Protein AF-A0A7R9WUM0-F1 (afdb_monomer)

Foldseek 3Di:
DDDPVVVVVVVVVVVVVVVVVPPPPPDDDPPVVVVVVVVVVVVVVVVVCVVVVVCVPDVLSVVVVVVCVVQQQVPPPPDDLVVCVVVVPPQCVVVVSPPSRRVVSVVVSVVVCPDPVNVVVCVVNDVDPVSVVD

InterPro domains:
  IPR002073 3'5'-cyclic nucleotide phosphodiesterase, catalytic domain [PF00233] (36-114)
  IPR002073 3'5'-cyclic nucleotide phosphodiesterase, catalytic domain [PS51845] (1-134)
  IPR036971 3'5'-cyclic nucleotide phosphodiesterase, catalytic domain superfamily [G3DSA:1.10.1300.10] (14-132)

Secondary structure (DSSP, 8-state):
---HHHHHHHHHHHHHHHHTTSS--PPPPPHHHHHHHHHHHHHHHHHHHHTTTTTTT-HHHHHHHHHHHHHTTTT--SS-HHHHHHTT-HHHHHTTTSSHHHHHHHHHHHHHHTSGGGHHHHHHH-SSGGGT--

Structure (mmCIF, N/CA/C/O backbone):
data_AF-A0A7R9WUM0-F1
#
_entry.id   AF-A0A7R9WUM0-F1
#
loop_
_atom_site.group_PDB
_atom_site.id
_atom_site.type_symbol
_atom_site.label_atom_id
_atom_site.label_alt_id
_atom_site.label_comp_id
_atom_site.label_asym_id
_atom_site.label_entity_id
_atom_site.label_seq_id
_atom_site.pdbx_PDB_ins_code
_atom_site.Cartn_x
_atom_site.Cartn_y
_atom_site.Cartn_z
_atom_site.occupancy
_atom_site.B_iso_or_equiv
_atom_site.auth_seq_id
_atom_site.auth_comp_id
_atom_site.auth_asym_id
_atom_site.auth_atom_id
_atom_site.pdbx_PDB_model_num
ATOM 1 N N . ALA A 1 1 ? 35.495 -0.696 -70.574 1.00 53.22 1 ALA A N 1
ATOM 2 C CA . ALA A 1 1 ? 36.783 -0.881 -69.874 1.00 53.22 1 ALA A CA 1
ATOM 3 C C . ALA A 1 1 ? 37.150 0.455 -69.240 1.00 53.22 1 ALA A C 1
ATOM 5 O O . ALA A 1 1 ? 36.961 1.453 -69.928 1.00 53.22 1 ALA A O 1
ATOM 6 N N . PRO A 1 2 ? 37.566 0.500 -67.963 1.00 52.66 2 PRO A N 1
ATOM 7 C CA . PRO A 1 2 ? 37.899 1.763 -67.304 1.00 52.66 2 PRO A CA 1
ATOM 8 C C . PRO A 1 2 ? 39.075 2.443 -68.018 1.00 52.66 2 PRO A C 1
ATOM 10 O O . PRO A 1 2 ? 39.981 1.762 -68.509 1.00 52.66 2 PRO A O 1
ATOM 13 N N . THR A 1 3 ? 39.030 3.770 -68.128 1.00 67.50 3 THR A N 1
ATOM 14 C CA . THR A 1 3 ? 40.057 4.568 -68.816 1.00 67.50 3 THR A CA 1
ATOM 15 C C . THR A 1 3 ? 41.332 4.668 -67.972 1.00 67.50 3 THR A C 1
ATOM 17 O O . THR A 1 3 ? 41.318 4.462 -66.757 1.00 67.50 3 THR A O 1
ATOM 20 N N . ALA A 1 4 ? 42.469 4.962 -68.612 1.00 65.62 4 ALA A N 1
ATOM 21 C CA . ALA A 1 4 ? 43.775 5.017 -67.945 1.00 65.62 4 ALA A CA 1
ATOM 22 C C . ALA A 1 4 ? 43.821 6.018 -66.767 1.00 65.62 4 ALA A C 1
ATOM 24 O O . ALA A 1 4 ? 44.548 5.785 -65.799 1.00 65.62 4 ALA A O 1
ATOM 25 N N . ASP A 1 5 ? 42.992 7.066 -66.803 1.00 58.84 5 ASP A N 1
ATOM 26 C CA . ASP A 1 5 ? 42.874 8.057 -65.728 1.00 58.84 5 ASP A CA 1
ATOM 27 C C . ASP A 1 5 ? 42.118 7.526 -64.497 1.00 58.84 5 ASP A C 1
ATOM 29 O O . ASP A 1 5 ? 42.518 7.806 -63.364 1.00 58.84 5 ASP A O 1
ATOM 33 N N . GLU A 1 6 ? 41.109 6.663 -64.676 1.00 54.94 6 GLU A N 1
ATOM 34 C CA . GLU A 1 6 ? 40.401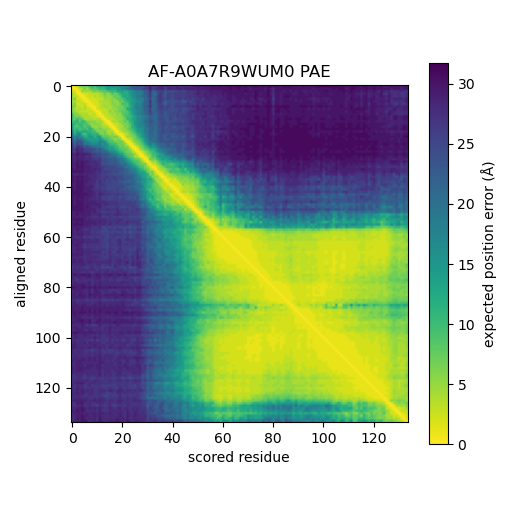 6.011 -63.559 1.00 54.94 6 GLU A CA 1
ATOM 35 C C . GLU A 1 6 ? 41.298 5.010 -62.812 1.00 54.94 6 GLU A C 1
ATOM 37 O O . GLU A 1 6 ? 41.192 4.843 -61.593 1.00 54.94 6 GLU A O 1
ATOM 42 N N . LEU A 1 7 ? 42.230 4.363 -63.521 1.00 57.25 7 LEU A N 1
ATOM 43 C CA . LEU A 1 7 ? 43.234 3.479 -62.917 1.00 57.25 7 LEU A CA 1
ATOM 44 C C . LEU A 1 7 ? 44.319 4.246 -62.150 1.00 57.25 7 LEU A C 1
ATOM 46 O O . LEU A 1 7 ? 44.870 3.704 -61.189 1.00 57.25 7 LEU A O 1
ATOM 50 N N . LYS A 1 8 ? 44.615 5.489 -62.543 1.00 60.28 8 LYS A N 1
ATOM 51 C CA . LYS A 1 8 ? 45.587 6.347 -61.856 1.00 60.28 8 LYS A CA 1
ATOM 52 C C . LYS A 1 8 ? 45.007 6.918 -60.560 1.00 60.28 8 LYS A C 1
ATOM 54 O O . LYS A 1 8 ? 45.619 6.748 -59.510 1.00 60.28 8 LYS A O 1
ATOM 59 N N . MET A 1 9 ? 43.769 7.423 -60.590 1.00 58.69 9 MET A N 1
ATOM 60 C CA . MET A 1 9 ? 43.074 7.887 -59.378 1.00 58.69 9 MET A CA 1
ATOM 61 C C . MET A 1 9 ? 42.901 6.782 -58.322 1.00 58.69 9 MET A C 1
ATOM 63 O O . MET A 1 9 ? 43.047 7.032 -57.126 1.00 58.69 9 MET A O 1
ATOM 67 N N . ARG A 1 10 ? 42.642 5.535 -58.746 1.00 58.34 10 ARG A N 1
ATOM 68 C CA . ARG A 1 10 ? 42.542 4.388 -57.825 1.00 58.34 10 ARG A CA 1
ATOM 69 C C . ARG A 1 10 ? 43.878 3.996 -57.188 1.00 58.34 10 ARG A C 1
ATOM 71 O O . ARG A 1 10 ? 43.879 3.500 -56.064 1.00 58.34 10 ARG A O 1
ATOM 78 N N . LYS A 1 11 ? 45.006 4.216 -57.871 1.00 56.19 11 LYS A N 1
ATOM 79 C CA . LYS A 1 11 ? 46.345 3.957 -57.313 1.00 56.19 11 LYS A CA 1
ATOM 80 C C . LYS A 1 11 ? 46.759 5.024 -56.303 1.00 56.19 11 LYS A C 1
ATOM 82 O O . LYS A 1 11 ? 47.312 4.675 -55.263 1.00 56.19 11 LYS A O 1
ATOM 87 N N . ASP A 1 12 ? 46.412 6.281 -56.560 1.00 53.31 12 ASP A N 1
ATOM 88 C CA . ASP A 1 12 ? 46.730 7.386 -55.653 1.00 53.31 12 ASP A CA 1
ATOM 89 C C . ASP A 1 12 ? 45.906 7.293 -54.351 1.00 53.31 12 ASP A C 1
ATOM 91 O O . ASP A 1 12 ? 46.452 7.458 -53.260 1.00 53.31 12 ASP A O 1
ATOM 95 N N . ALA A 1 13 ? 44.633 6.880 -54.428 1.00 53.59 13 ALA A N 1
ATOM 96 C CA . ALA A 1 13 ? 43.804 6.608 -53.246 1.00 53.59 13 ALA A CA 1
ATOM 97 C C . ALA A 1 13 ? 44.330 5.437 -52.386 1.00 53.59 13 ALA A C 1
ATOM 99 O O . ALA A 1 13 ? 44.262 5.485 -51.156 1.00 53.59 13 ALA A O 1
ATOM 100 N N . ALA A 1 14 ? 44.898 4.399 -53.012 1.00 53.56 14 ALA A N 1
ATOM 101 C CA . ALA A 1 14 ? 45.481 3.261 -52.299 1.00 53.56 14 ALA A CA 1
ATOM 102 C C . ALA A 1 14 ? 46.803 3.612 -51.587 1.00 53.56 14 ALA A C 1
ATOM 104 O O . ALA A 1 14 ? 47.107 3.032 -50.545 1.00 53.56 14 ALA A O 1
ATOM 105 N N . SER A 1 15 ? 47.571 4.577 -52.110 1.00 49.44 15 SER A N 1
ATOM 106 C CA . SER A 1 15 ? 48.798 5.061 -51.461 1.00 49.44 15 SER A CA 1
ATOM 107 C C . SER A 1 15 ? 48.493 5.866 -50.194 1.00 49.44 15 SER A C 1
ATOM 109 O O . SER A 1 15 ? 49.157 5.673 -49.177 1.00 49.44 15 SER A O 1
ATOM 111 N N . VAL A 1 16 ? 47.447 6.701 -50.217 1.00 51.19 16 VAL A N 1
ATOM 112 C CA . VAL A 1 16 ? 47.034 7.520 -49.061 1.00 51.19 16 VAL A CA 1
ATOM 113 C C . VAL A 1 16 ? 46.473 6.655 -47.923 1.00 51.19 16 VAL A C 1
ATOM 115 O O . VAL A 1 16 ? 46.771 6.903 -46.757 1.00 51.19 16 VAL A O 1
ATOM 118 N N . ALA A 1 17 ? 45.745 5.577 -48.241 1.00 47.47 17 ALA A N 1
ATOM 119 C CA . ALA A 1 17 ? 45.225 4.643 -47.235 1.00 47.47 17 ALA A CA 1
ATOM 120 C C . ALA A 1 17 ? 46.330 3.860 -46.492 1.00 47.47 17 ALA A C 1
ATOM 122 O O . ALA A 1 17 ? 46.149 3.456 -45.340 1.00 47.47 17 ALA A O 1
ATOM 123 N N . ASN A 1 18 ? 47.490 3.662 -47.127 1.00 44.03 18 ASN A N 1
ATOM 124 C CA . ASN A 1 18 ? 48.599 2.897 -46.551 1.00 44.03 18 ASN A CA 1
ATOM 125 C C . ASN A 1 18 ? 49.528 3.744 -45.659 1.00 44.03 18 ASN A C 1
ATOM 127 O O . ASN A 1 18 ? 50.314 3.198 -44.883 1.00 44.03 18 ASN A O 1
ATOM 131 N N . GLU A 1 19 ? 49.430 5.074 -45.733 1.00 42.47 19 GLU A N 1
ATOM 132 C CA . GLU A 1 19 ? 50.214 6.003 -44.909 1.00 42.47 19 GLU A CA 1
ATOM 133 C C . GLU A 1 19 ? 49.527 6.315 -43.569 1.00 42.47 19 GLU A C 1
ATOM 135 O O . GLU A 1 19 ? 50.195 6.504 -42.551 1.00 42.47 19 GLU A O 1
ATOM 140 N N . THR A 1 20 ? 48.194 6.210 -43.511 1.00 44.66 20 THR A N 1
ATOM 141 C CA . THR A 1 20 ? 47.415 6.297 -42.262 1.00 44.66 20 THR A CA 1
ATOM 142 C C . THR A 1 20 ? 47.662 5.145 -41.280 1.00 44.66 20 THR A C 1
ATOM 144 O O . THR A 1 20 ? 47.328 5.271 -40.106 1.00 44.66 20 THR A O 1
ATOM 147 N N . HIS A 1 21 ? 48.294 4.047 -41.707 1.00 41.12 21 HIS A N 1
ATOM 148 C CA . HIS A 1 21 ? 48.583 2.892 -40.844 1.00 41.12 21 HIS A CA 1
ATOM 149 C C . HIS A 1 21 ? 49.943 2.958 -40.122 1.00 41.12 21 HIS A C 1
ATOM 151 O O . HIS A 1 21 ? 50.255 2.076 -39.324 1.00 41.12 21 HIS A O 1
ATOM 157 N N . LYS A 1 22 ? 50.776 3.983 -40.377 1.00 46.75 22 LYS A N 1
ATOM 158 C CA . LYS A 1 22 ? 52.133 4.080 -39.796 1.00 46.75 22 LYS A CA 1
ATOM 159 C C . LYS A 1 22 ? 52.265 5.017 -38.589 1.00 46.75 22 LYS A C 1
ATOM 161 O O . LYS A 1 22 ? 53.295 4.968 -37.923 1.00 46.75 22 LYS A O 1
ATOM 166 N N . ASN A 1 23 ? 51.225 5.783 -38.239 1.00 42.44 23 ASN A N 1
ATOM 167 C CA . ASN A 1 23 ? 51.280 6.795 -37.170 1.00 42.44 23 ASN A CA 1
ATOM 168 C C . ASN A 1 23 ? 50.325 6.555 -35.982 1.00 42.44 23 ASN A C 1
ATOM 170 O O . ASN A 1 23 ? 49.910 7.504 -35.326 1.00 42.44 23 ASN A O 1
ATOM 174 N N . SER A 1 24 ? 50.026 5.301 -35.630 1.00 43.41 24 SER A N 1
ATOM 175 C CA . SER A 1 24 ? 49.377 4.964 -34.350 1.00 43.41 24 SER A CA 1
ATOM 176 C C . SER A 1 24 ? 50.298 4.123 -33.465 1.00 43.41 24 SER A C 1
ATOM 178 O O . SER A 1 24 ? 49.963 3.022 -33.038 1.00 43.41 24 SER A O 1
ATOM 180 N N . LYS A 1 25 ? 51.491 4.649 -33.169 1.00 46.34 25 LYS A N 1
ATOM 181 C CA . LYS A 1 25 ? 52.319 4.164 -32.056 1.00 46.34 25 LYS A CA 1
ATOM 182 C C . LYS A 1 25 ? 51.836 4.824 -30.756 1.00 46.34 25 LYS A C 1
ATOM 184 O O . LYS A 1 25 ? 52.578 5.542 -30.099 1.00 46.34 25 LYS A O 1
ATOM 189 N N . LEU A 1 26 ? 50.565 4.610 -30.413 1.00 46.84 26 LEU A N 1
ATOM 190 C CA . LEU A 1 26 ? 50.079 4.800 -29.050 1.00 46.84 26 LEU A CA 1
ATOM 191 C C . LEU A 1 26 ? 50.166 3.422 -28.394 1.00 46.84 26 LEU A C 1
ATOM 193 O O . LEU A 1 26 ? 49.592 2.463 -28.905 1.00 46.84 26 LEU A O 1
ATOM 197 N N . GLY A 1 27 ? 50.996 3.307 -27.357 1.00 41.91 27 GLY A N 1
ATOM 198 C CA . GLY A 1 27 ? 51.315 2.037 -26.711 1.00 41.91 27 GLY A CA 1
ATOM 199 C C . GLY A 1 27 ? 50.059 1.242 -26.373 1.00 41.91 27 GLY A C 1
ATOM 200 O O . GLY A 1 27 ? 49.119 1.767 -25.786 1.00 41.91 27 GLY A O 1
ATOM 201 N N . THR A 1 28 ? 50.053 -0.031 -26.755 1.00 43.25 28 THR A N 1
ATOM 202 C CA . THR A 1 28 ? 49.045 -0.999 -26.328 1.00 43.25 28 THR A CA 1
ATOM 203 C C . THR A 1 28 ? 49.043 -1.063 -24.797 1.00 43.25 28 THR A C 1
ATOM 205 O O . THR A 1 28 ? 50.079 -1.435 -24.231 1.00 43.25 28 THR A O 1
ATOM 208 N N . PRO A 1 29 ? 47.939 -0.747 -24.096 1.00 45.41 29 PRO A N 1
ATOM 209 C CA . PRO A 1 29 ? 47.818 -1.181 -22.718 1.00 45.41 29 PRO A CA 1
ATOM 210 C C . PRO A 1 29 ? 47.784 -2.711 -22.737 1.00 45.41 29 PRO A C 1
ATOM 212 O O . PRO A 1 29 ? 47.080 -3.322 -23.542 1.00 45.41 29 PRO A O 1
ATOM 215 N N . SER A 1 30 ? 48.620 -3.330 -21.905 1.00 48.38 30 SER A N 1
ATOM 216 C CA . SER A 1 30 ? 48.655 -4.780 -21.721 1.00 48.38 30 SER A CA 1
ATOM 217 C C . SER A 1 30 ? 47.233 -5.301 -21.485 1.00 48.38 30 SER A C 1
ATOM 219 O O . SER A 1 30 ? 46.527 -4.782 -20.620 1.00 48.38 30 SER A O 1
ATOM 221 N N . SER A 1 31 ? 46.803 -6.321 -22.231 1.00 52.31 31 SER A N 1
ATOM 222 C CA . SER A 1 31 ? 45.475 -6.948 -22.105 1.00 52.31 31 SER A CA 1
ATOM 223 C C . SER A 1 31 ? 45.173 -7.447 -20.684 1.00 52.31 31 SER A C 1
ATOM 225 O O . SER A 1 31 ? 44.011 -7.563 -20.301 1.00 52.31 31 SER A O 1
ATOM 227 N N . HIS A 1 32 ? 46.212 -7.671 -19.874 1.00 49.03 32 HIS A N 1
ATOM 228 C CA . HIS A 1 32 ? 46.097 -7.987 -18.453 1.00 49.03 32 HIS A CA 1
ATOM 229 C C . HIS A 1 32 ? 45.627 -6.811 -17.582 1.00 49.03 32 HIS A C 1
ATOM 231 O O . HIS A 1 32 ? 44.893 -7.046 -16.629 1.00 49.03 32 HIS A O 1
ATOM 237 N N . ALA A 1 33 ? 46.008 -5.570 -17.903 1.00 49.75 33 ALA A N 1
ATOM 238 C CA . ALA A 1 33 ? 45.655 -4.390 -17.106 1.00 49.75 33 ALA A CA 1
ATOM 239 C C . ALA A 1 33 ? 44.190 -3.967 -17.320 1.00 49.75 33 ALA A C 1
ATOM 241 O O . ALA A 1 33 ? 43.488 -3.617 -16.379 1.00 49.75 33 ALA A O 1
ATOM 242 N N . PHE A 1 34 ? 43.685 -4.095 -18.551 1.00 51.03 34 PHE A N 1
ATOM 243 C CA . PHE A 1 34 ? 42.280 -3.803 -18.856 1.00 51.03 34 PHE A CA 1
ATOM 244 C C . PHE A 1 34 ? 41.322 -4.816 -18.201 1.00 51.03 34 PHE A C 1
ATOM 246 O O . PHE A 1 34 ? 40.219 -4.467 -17.789 1.00 51.03 34 PHE A O 1
ATOM 253 N N . SER A 1 35 ? 41.754 -6.075 -18.058 1.00 58.12 35 SER A N 1
ATOM 254 C CA . SER A 1 35 ? 40.968 -7.128 -17.404 1.00 58.12 35 SER A CA 1
ATOM 255 C C . SER A 1 35 ? 40.926 -6.988 -15.879 1.00 58.12 35 SER A C 1
ATOM 257 O O . SER A 1 35 ? 39.911 -7.335 -15.275 1.00 58.12 35 SER A O 1
ATOM 259 N N . SER A 1 36 ? 42.002 -6.503 -15.250 1.00 59.91 36 SER A N 1
ATOM 260 C CA . SER A 1 36 ? 42.054 -6.316 -13.795 1.00 59.91 36 SER A CA 1
ATOM 261 C C . SER A 1 36 ? 41.183 -5.155 -13.329 1.00 59.91 36 SER A C 1
ATOM 263 O O . SER A 1 36 ? 40.529 -5.271 -12.296 1.00 59.91 36 SER A O 1
ATOM 265 N N . ASP A 1 37 ? 41.109 -4.075 -14.109 1.00 60.62 37 ASP A N 1
ATOM 266 C CA . ASP A 1 37 ? 40.289 -2.907 -13.767 1.00 60.62 37 ASP A CA 1
ATOM 267 C C . ASP A 1 37 ? 38.788 -3.219 -13.886 1.00 60.62 37 ASP A C 1
ATOM 269 O O . ASP A 1 37 ? 37.995 -2.828 -13.028 1.00 60.62 37 ASP A O 1
ATOM 273 N N . VAL A 1 38 ? 38.397 -4.012 -14.891 1.00 65.69 38 VAL A N 1
ATOM 274 C CA . VAL A 1 38 ? 37.021 -4.519 -15.035 1.00 65.69 38 VAL A CA 1
ATOM 275 C C . VAL A 1 38 ? 36.660 -5.481 -13.897 1.00 65.69 38 VAL A C 1
ATOM 277 O O . VAL A 1 38 ? 35.567 -5.376 -13.341 1.00 65.69 38 VAL A O 1
ATOM 280 N N . GLN A 1 39 ? 37.571 -6.371 -13.486 1.00 63.47 39 GLN A N 1
ATOM 281 C CA . GLN A 1 39 ? 37.350 -7.265 -12.339 1.00 63.47 39 GLN A CA 1
ATOM 282 C C . GLN A 1 39 ? 37.279 -6.516 -11.004 1.00 63.47 39 GLN A C 1
ATOM 284 O O . GLN A 1 39 ? 36.459 -6.860 -10.154 1.00 63.47 39 GLN A O 1
ATOM 289 N N . ALA A 1 40 ? 38.091 -5.475 -10.815 1.00 67.69 40 ALA A N 1
ATOM 290 C CA . ALA A 1 40 ? 38.042 -4.631 -9.626 1.00 67.69 40 ALA A CA 1
ATOM 291 C C . ALA A 1 40 ? 36.724 -3.845 -9.550 1.00 67.69 40 ALA A C 1
ATOM 293 O O . ALA A 1 40 ? 36.099 -3.800 -8.493 1.00 67.69 40 ALA A O 1
ATOM 294 N N . ALA A 1 41 ? 36.250 -3.300 -10.675 1.00 65.25 41 ALA A N 1
ATOM 295 C CA . ALA A 1 41 ? 34.955 -2.627 -10.754 1.00 65.25 41 ALA A CA 1
ATOM 296 C C . ALA A 1 41 ? 33.777 -3.585 -10.491 1.00 65.25 41 ALA A C 1
ATOM 298 O O . ALA A 1 41 ? 32.854 -3.236 -9.758 1.00 65.25 41 ALA A O 1
ATOM 299 N N . GLN A 1 42 ? 33.828 -4.808 -11.029 1.00 65.88 42 GLN A N 1
ATOM 300 C CA . GLN A 1 42 ? 32.832 -5.854 -10.762 1.00 65.88 42 GLN A CA 1
ATOM 301 C C . GLN A 1 42 ? 32.840 -6.299 -9.295 1.00 65.88 42 GLN A C 1
ATOM 303 O O . GLN A 1 42 ? 31.777 -6.487 -8.712 1.00 65.88 42 GLN A O 1
ATOM 308 N N . SER A 1 43 ? 34.021 -6.415 -8.684 1.00 71.50 43 SER A N 1
ATOM 309 C CA . SER A 1 43 ? 34.180 -6.733 -7.263 1.00 71.50 43 SER A CA 1
ATOM 310 C C . SER A 1 43 ? 33.592 -5.632 -6.377 1.00 71.50 43 SER A C 1
ATOM 312 O O . SER A 1 43 ? 32.799 -5.919 -5.490 1.00 71.50 43 SER A O 1
ATOM 314 N N . ILE A 1 44 ? 33.870 -4.358 -6.670 1.00 69.62 44 ILE A N 1
ATOM 315 C CA . ILE A 1 44 ? 33.279 -3.223 -5.944 1.00 69.62 44 ILE A CA 1
ATOM 316 C C . ILE A 1 44 ? 31.753 -3.199 -6.108 1.00 69.62 44 ILE A C 1
ATOM 318 O O . ILE A 1 44 ? 31.047 -3.002 -5.124 1.00 69.62 44 ILE A O 1
ATOM 322 N N . ALA A 1 45 ? 31.235 -3.440 -7.317 1.00 63.72 45 ALA A N 1
ATOM 323 C CA . ALA A 1 45 ? 29.796 -3.508 -7.572 1.00 63.72 45 ALA A CA 1
ATOM 324 C C . ALA A 1 45 ? 29.114 -4.676 -6.834 1.00 63.72 45 ALA A C 1
ATOM 326 O O . ALA A 1 45 ? 27.996 -4.510 -6.343 1.00 63.72 45 ALA A O 1
ATOM 327 N N . ALA A 1 46 ? 29.788 -5.825 -6.721 1.00 65.81 46 ALA A N 1
ATOM 328 C CA . ALA A 1 46 ? 29.321 -6.974 -5.949 1.00 65.81 46 ALA A CA 1
ATOM 329 C C . ALA A 1 46 ? 29.297 -6.671 -4.442 1.00 65.81 46 ALA A C 1
ATOM 331 O O . ALA A 1 46 ? 28.299 -6.941 -3.780 1.00 65.81 46 ALA A O 1
ATOM 332 N N . THR A 1 47 ? 30.340 -6.027 -3.909 1.00 63.62 47 THR A N 1
ATOM 333 C CA . THR A 1 47 ? 30.398 -5.623 -2.494 1.00 63.62 47 THR A CA 1
ATOM 334 C C . THR A 1 47 ? 29.360 -4.544 -2.165 1.00 63.62 47 THR A C 1
ATOM 336 O O . THR A 1 47 ? 28.739 -4.580 -1.108 1.00 63.62 47 THR A O 1
ATOM 339 N N . LEU A 1 48 ? 29.107 -3.598 -3.079 1.00 60.38 48 LEU A N 1
ATOM 340 C CA . LEU A 1 48 ? 28.069 -2.572 -2.902 1.00 60.38 48 LEU A CA 1
ATOM 341 C C . LEU A 1 48 ? 26.651 -3.180 -2.887 1.00 60.38 48 LEU A C 1
ATOM 343 O O . LEU A 1 48 ? 25.785 -2.724 -2.138 1.00 60.38 48 LEU A O 1
ATOM 347 N N . HIS A 1 49 ? 26.430 -4.226 -3.691 1.00 60.66 49 HIS A N 1
ATOM 348 C CA . HIS A 1 49 ? 25.189 -5.007 -3.710 1.00 60.66 49 HIS A CA 1
ATOM 349 C C . HIS A 1 49 ? 24.943 -5.768 -2.404 1.00 60.66 49 HIS A C 1
ATOM 351 O O . HIS A 1 49 ? 23.803 -5.826 -1.939 1.00 60.66 49 HIS A O 1
ATOM 357 N N . ASP A 1 50 ? 26.003 -6.319 -1.808 1.00 59.81 50 ASP A N 1
ATOM 358 C CA . ASP A 1 50 ? 2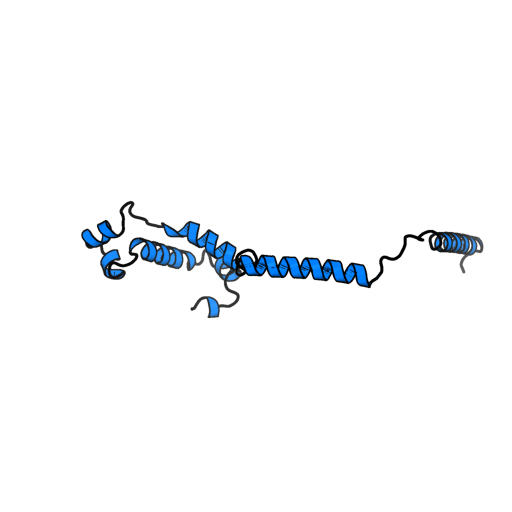5.941 -7.110 -0.575 1.00 59.81 50 ASP A CA 1
ATOM 359 C C . ASP A 1 50 ? 25.461 -6.262 0.616 1.00 59.81 50 A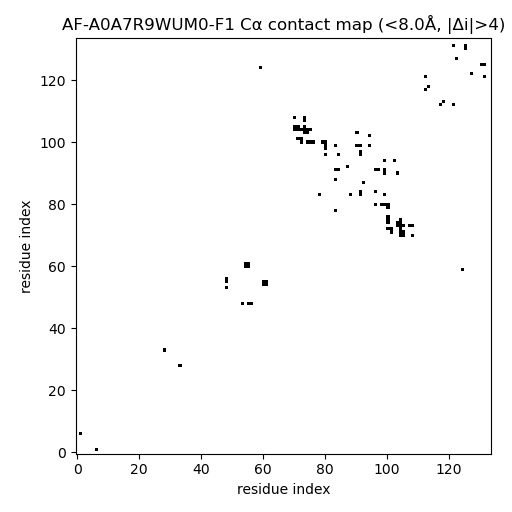SP A C 1
ATOM 361 O O . ASP A 1 50 ? 24.584 -6.659 1.381 1.00 59.81 50 ASP A O 1
ATOM 365 N N . HIS A 1 51 ? 25.932 -5.014 0.708 1.00 62.97 51 HIS A N 1
ATOM 366 C CA . HIS A 1 51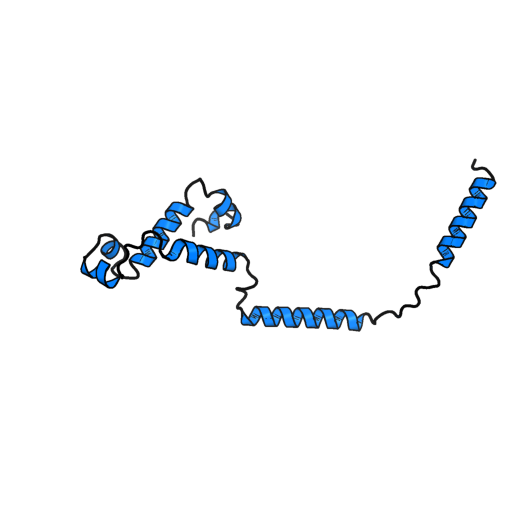 ? 25.558 -4.100 1.794 1.00 62.97 51 HIS A CA 1
ATOM 367 C C . HIS A 1 51 ? 24.135 -3.543 1.713 1.00 62.97 51 HIS A C 1
ATOM 369 O O . HIS A 1 51 ? 23.644 -3.003 2.705 1.00 62.97 51 HIS A O 1
ATOM 375 N N . THR A 1 52 ? 23.466 -3.674 0.565 1.00 65.56 52 THR A N 1
ATOM 376 C CA . THR A 1 52 ? 22.079 -3.216 0.410 1.00 65.56 52 THR A CA 1
ATOM 377 C C . THR A 1 52 ? 21.091 -4.372 0.271 1.00 65.56 52 THR A C 1
ATOM 379 O O . THR A 1 52 ? 19.941 -4.142 -0.091 1.00 65.56 52 THR A O 1
ATOM 382 N N . TYR A 1 53 ? 21.519 -5.615 0.535 1.00 69.88 53 TYR A N 1
ATOM 383 C CA . TYR A 1 53 ? 20.709 -6.830 0.359 1.00 69.88 53 TYR A CA 1
ATOM 384 C C . TYR A 1 53 ? 20.058 -6.936 -1.036 1.00 69.88 53 TYR A C 1
ATOM 386 O O . TYR A 1 53 ? 18.978 -7.499 -1.181 1.00 69.88 53 TYR A O 1
ATOM 394 N N . GLY A 1 54 ? 20.672 -6.340 -2.064 1.00 71.38 54 GLY A N 1
ATOM 395 C CA . GLY A 1 54 ? 20.086 -6.238 -3.407 1.00 71.38 54 GLY A CA 1
ATOM 396 C C . GLY A 1 54 ? 18.919 -5.248 -3.562 1.00 71.38 54 GLY A C 1
ATOM 397 O O . GLY A 1 54 ? 18.467 -5.047 -4.685 1.00 71.38 54 GLY A O 1
ATOM 398 N N . ILE A 1 55 ? 18.474 -4.562 -2.500 1.00 70.94 55 ILE A N 1
ATOM 399 C CA . ILE A 1 55 ? 17.346 -3.608 -2.533 1.00 70.94 55 ILE A CA 1
ATOM 400 C C . ILE A 1 55 ? 17.616 -2.457 -3.504 1.00 70.94 55 ILE A C 1
ATOM 402 O O . ILE A 1 55 ? 16.720 -2.046 -4.226 1.00 70.94 55 ILE A O 1
ATOM 406 N N . THR A 1 56 ? 18.842 -1.922 -3.544 1.00 73.50 56 THR A N 1
ATOM 407 C CA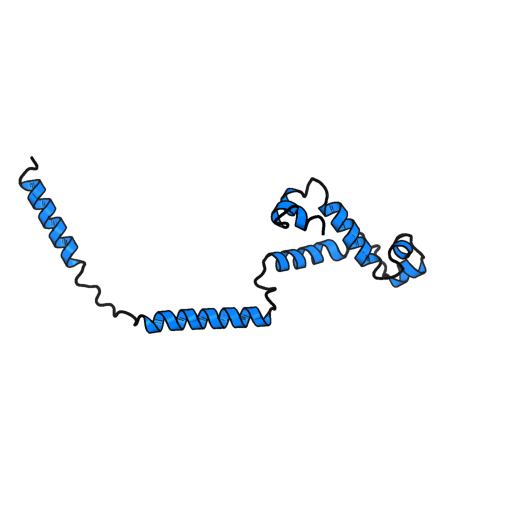 . THR A 1 56 ? 19.224 -0.816 -4.446 1.00 73.50 56 THR A CA 1
ATOM 408 C C . THR A 1 56 ? 19.349 -1.206 -5.906 1.00 73.50 56 THR A C 1
ATOM 410 O O . THR A 1 56 ? 19.495 -0.330 -6.757 1.00 73.50 56 THR A O 1
ATOM 413 N N . SER A 1 57 ? 19.260 -2.496 -6.190 1.00 79.50 57 SER A N 1
ATOM 414 C CA . SER A 1 57 ? 19.576 -3.047 -7.494 1.00 79.50 57 SER A CA 1
ATOM 415 C C . SER A 1 57 ? 18.436 -3.829 -8.119 1.00 79.50 57 SER A C 1
ATOM 417 O O . SER A 1 57 ? 18.527 -4.159 -9.298 1.00 79.50 57 SER A O 1
ATOM 419 N N . ASP A 1 58 ? 17.385 -4.115 -7.350 1.00 85.31 58 ASP A N 1
ATOM 420 C CA . ASP A 1 58 ? 16.139 -4.680 -7.840 1.00 85.31 58 ASP A CA 1
ATOM 421 C C . ASP A 1 58 ? 15.090 -3.568 -8.031 1.00 85.31 58 ASP A C 1
ATOM 423 O O . ASP A 1 58 ? 14.525 -3.066 -7.050 1.00 85.31 58 ASP A O 1
ATOM 427 N N . PRO A 1 59 ? 14.789 -3.176 -9.284 1.00 88.12 59 PRO A N 1
ATOM 428 C CA . PRO A 1 59 ? 13.779 -2.163 -9.571 1.00 88.12 59 PRO A CA 1
ATOM 429 C C . PRO A 1 59 ? 12.390 -2.522 -9.032 1.00 88.12 59 PRO A C 1
ATOM 431 O O . PRO A 1 59 ? 11.620 -1.620 -8.695 1.00 88.12 59 PRO A O 1
ATOM 434 N N . LEU A 1 60 ? 12.065 -3.817 -8.922 1.00 87.50 60 LEU A N 1
ATOM 435 C CA . LEU A 1 60 ? 10.781 -4.256 -8.385 1.00 87.50 60 LEU A CA 1
ATOM 436 C C . LEU A 1 60 ? 10.691 -3.983 -6.880 1.00 87.50 60 LEU A C 1
ATOM 438 O O . LEU A 1 60 ? 9.675 -3.469 -6.415 1.00 87.50 60 LEU A O 1
ATOM 442 N N . THR A 1 61 ? 11.762 -4.228 -6.125 1.00 88.88 61 THR A N 1
ATOM 443 C CA . THR A 1 61 ? 11.835 -3.861 -4.704 1.00 88.88 61 THR A CA 1
ATOM 444 C C . THR A 1 61 ? 11.716 -2.348 -4.502 1.00 88.88 61 THR A C 1
ATOM 446 O O . THR A 1 61 ? 10.993 -1.902 -3.610 1.00 88.88 61 THR A O 1
ATOM 449 N N . HIS A 1 62 ? 12.354 -1.527 -5.346 1.00 91.00 62 HIS A N 1
ATOM 450 C CA . HIS A 1 62 ? 12.169 -0.067 -5.301 1.00 91.00 62 HIS A CA 1
ATOM 451 C C . HIS A 1 62 ? 10.727 0.351 -5.525 1.00 91.00 62 HIS A C 1
ATOM 453 O O . HIS A 1 62 ? 10.194 1.157 -4.756 1.00 91.00 62 HIS A O 1
ATOM 459 N N . PHE A 1 63 ? 10.098 -0.210 -6.556 1.00 91.50 63 PHE A N 1
ATOM 460 C CA . PHE A 1 63 ? 8.690 0.020 -6.827 1.00 91.50 63 PHE A CA 1
ATOM 461 C C . PHE A 1 63 ? 7.828 -0.406 -5.633 1.00 91.50 63 PHE A C 1
ATOM 463 O O . PHE A 1 63 ? 7.007 0.385 -5.178 1.00 91.50 63 PHE A O 1
ATOM 470 N N . ALA A 1 64 ? 8.058 -1.593 -5.066 1.00 91.94 64 ALA A N 1
ATOM 471 C CA . ALA A 1 64 ? 7.316 -2.100 -3.916 1.00 91.94 64 ALA A CA 1
ATOM 472 C C . ALA A 1 64 ? 7.434 -1.176 -2.695 1.00 91.94 64 ALA A C 1
ATOM 474 O O . ALA A 1 64 ? 6.429 -0.900 -2.038 1.00 91.94 64 ALA A O 1
ATOM 475 N N . CYS A 1 65 ? 8.623 -0.637 -2.405 1.00 93.38 65 CYS A N 1
ATOM 476 C CA . CYS A 1 65 ? 8.809 0.337 -1.327 1.00 93.38 65 CYS A CA 1
ATOM 477 C C . CYS A 1 65 ? 8.041 1.642 -1.581 1.00 93.38 65 CYS A C 1
ATOM 479 O O . CYS A 1 65 ? 7.347 2.129 -0.687 1.00 93.38 65 CYS A O 1
ATOM 481 N N . ALA A 1 66 ? 8.141 2.203 -2.790 1.00 95.00 66 ALA A N 1
ATOM 482 C CA . ALA A 1 66 ? 7.433 3.430 -3.151 1.00 95.00 66 ALA A CA 1
ATOM 483 C C . ALA A 1 66 ? 5.907 3.234 -3.135 1.00 95.00 66 ALA A C 1
ATOM 485 O O . ALA A 1 66 ? 5.177 4.067 -2.599 1.00 95.00 66 ALA A O 1
ATOM 486 N N . PHE A 1 67 ? 5.433 2.107 -3.665 1.00 94.69 67 PHE A N 1
ATOM 487 C CA . PHE A 1 67 ? 4.025 1.732 -3.670 1.00 94.69 67 PHE A CA 1
ATOM 488 C C . PHE A 1 67 ? 3.497 1.527 -2.249 1.00 94.69 67 PHE A C 1
ATOM 490 O O . PHE A 1 67 ? 2.467 2.095 -1.903 1.00 94.69 67 PHE A O 1
ATOM 497 N N . SER A 1 68 ? 4.243 0.825 -1.387 1.00 96.00 68 SER A N 1
ATOM 498 C CA . SER A 1 68 ? 3.894 0.658 0.031 1.00 96.00 68 SER A CA 1
ATOM 499 C C . SER A 1 68 ? 3.725 2.005 0.730 1.00 96.00 68 SER A C 1
ATOM 501 O O . SER A 1 68 ? 2.741 2.214 1.431 1.00 96.00 68 SER A O 1
ATOM 503 N N . ALA A 1 69 ? 4.643 2.949 0.498 1.00 96.88 69 ALA A N 1
ATOM 504 C CA . ALA A 1 69 ? 4.544 4.293 1.063 1.00 96.88 69 ALA A CA 1
ATOM 505 C C . ALA A 1 69 ? 3.303 5.050 0.561 1.00 96.88 69 ALA A C 1
ATOM 507 O O . ALA A 1 69 ? 2.677 5.772 1.337 1.00 96.88 69 ALA A O 1
ATOM 508 N N . LEU A 1 70 ? 2.920 4.864 -0.705 1.00 96.06 70 LEU A N 1
ATOM 509 C CA . LEU A 1 70 ? 1.725 5.481 -1.278 1.00 96.06 70 LEU A CA 1
ATOM 510 C C . LEU A 1 70 ? 0.432 4.957 -0.634 1.00 96.06 70 LEU A C 1
ATOM 512 O O . LEU A 1 70 ? -0.489 5.739 -0.412 1.00 96.06 70 LEU A O 1
ATOM 516 N N . ILE A 1 71 ? 0.368 3.659 -0.325 1.00 96.50 71 ILE A N 1
ATOM 517 C CA . ILE A 1 71 ? -0.866 3.009 0.140 1.00 96.50 71 ILE A CA 1
ATOM 518 C C . ILE A 1 71 ? -0.977 2.855 1.663 1.00 96.50 71 ILE A C 1
ATOM 520 O O . ILE A 1 71 ? -2.056 2.516 2.138 1.00 96.50 71 ILE A O 1
ATOM 524 N N . HIS A 1 72 ? 0.100 3.072 2.433 1.00 96.25 72 HIS A N 1
ATOM 525 C CA . HIS A 1 72 ? 0.165 2.640 3.842 1.00 96.25 72 HIS A CA 1
ATOM 526 C C . HIS A 1 72 ? -0.971 3.166 4.738 1.00 96.25 72 HIS A C 1
ATOM 528 O O . HIS A 1 72 ? -1.426 2.445 5.624 1.00 96.25 72 HIS A O 1
ATOM 534 N N . ASP A 1 73 ? -1.460 4.377 4.466 1.00 96.31 73 ASP A N 1
ATOM 535 C CA . ASP A 1 73 ? -2.467 5.081 5.272 1.00 96.31 73 ASP A CA 1
ATOM 536 C C . ASP A 1 73 ? -3.772 5.363 4.497 1.00 96.31 73 ASP A C 1
ATOM 538 O O . ASP A 1 73 ? -4.522 6.289 4.824 1.00 96.31 73 ASP A O 1
ATOM 542 N N . VAL A 1 74 ? -4.075 4.590 3.445 1.00 95.94 74 VAL A N 1
ATOM 543 C CA . VAL A 1 74 ? -5.353 4.750 2.735 1.00 95.94 74 VAL A CA 1
ATOM 544 C C . VAL A 1 74 ? -6.534 4.438 3.666 1.00 95.94 74 VAL A C 1
ATOM 546 O O . VAL A 1 74 ? -6.533 3.446 4.385 1.00 95.94 74 VAL A O 1
ATOM 549 N N . ASP A 1 75 ? -7.548 5.310 3.668 1.00 94.50 75 ASP A N 1
ATOM 550 C CA . ASP A 1 75 ? -8.717 5.226 4.565 1.00 94.50 75 ASP A CA 1
ATOM 551 C C . ASP A 1 75 ? -8.376 5.290 6.075 1.00 94.50 75 ASP A C 1
ATOM 553 O O . ASP A 1 75 ? -9.121 4.804 6.929 1.00 94.50 75 ASP A O 1
ATOM 557 N N . HIS A 1 76 ? -7.253 5.919 6.450 1.00 93.81 76 HIS A N 1
ATOM 558 C CA . HIS A 1 76 ? -6.913 6.119 7.860 1.00 93.81 76 HIS A CA 1
ATOM 559 C C . HIS A 1 76 ? -7.901 7.085 8.553 1.00 93.81 76 HIS A C 1
ATOM 561 O O . HIS A 1 76 ? -8.003 8.264 8.215 1.00 93.81 76 HIS A O 1
ATOM 567 N N . ALA A 1 77 ? -8.584 6.618 9.605 1.00 92.94 77 ALA A N 1
ATOM 568 C CA . ALA A 1 77 ? -9.658 7.344 10.307 1.00 92.94 77 ALA A CA 1
ATOM 569 C C . ALA A 1 77 ? -9.200 8.537 11.183 1.00 92.94 77 ALA A C 1
ATOM 571 O O . ALA A 1 77 ? -9.997 9.133 11.906 1.00 92.94 77 ALA A O 1
ATOM 572 N N . GLY A 1 78 ? -7.906 8.861 11.177 1.00 94.88 78 GLY A N 1
ATOM 573 C CA . GLY A 1 78 ? -7.313 9.931 11.992 1.00 94.88 78 GLY A CA 1
ATOM 574 C C . GLY A 1 78 ? -7.171 9.597 13.484 1.00 94.88 78 GLY A C 1
ATOM 575 O O . GLY A 1 78 ? -6.815 10.468 14.275 1.00 94.88 78 GLY A O 1
ATOM 576 N N . VAL A 1 79 ? -7.425 8.347 13.880 1.00 95.38 79 VAL A N 1
ATOM 577 C CA . VAL A 1 79 ? -7.310 7.857 15.261 1.00 95.38 79 VAL A CA 1
ATOM 578 C C . VAL A 1 79 ? -6.436 6.601 15.319 1.00 95.38 79 VAL A C 1
ATOM 580 O O . VAL A 1 79 ? -6.434 5.821 14.369 1.00 95.38 79 VAL A O 1
ATOM 583 N N . PRO A 1 80 ? -5.700 6.362 16.419 1.00 95.88 80 PRO A N 1
ATOM 584 C CA . PRO A 1 80 ? -4.828 5.196 16.526 1.00 95.88 80 PRO A CA 1
ATOM 585 C C . PRO A 1 80 ? -5.621 3.888 16.678 1.00 95.88 80 PRO A C 1
ATOM 587 O O . PRO A 1 80 ? -6.739 3.878 17.199 1.00 95.88 80 PRO A O 1
ATOM 590 N N . ASN A 1 81 ? -4.984 2.755 16.359 1.00 96.38 81 ASN A N 1
ATOM 591 C CA . ASN A 1 81 ? -5.551 1.405 16.514 1.00 96.38 81 ASN A CA 1
ATOM 592 C C . ASN A 1 81 ? -6.158 1.138 17.904 1.00 96.38 81 ASN A C 1
ATOM 594 O O . ASN A 1 81 ? -7.206 0.503 18.012 1.00 96.38 81 ASN A O 1
ATOM 598 N N . ALA A 1 82 ? -5.545 1.657 18.975 1.00 96.62 82 ALA A N 1
ATOM 599 C CA . ALA A 1 82 ? -6.071 1.515 20.334 1.00 96.62 82 ALA A CA 1
ATOM 600 C C . ALA A 1 82 ? -7.482 2.111 20.489 1.00 96.62 82 ALA A C 1
ATOM 602 O O . ALA A 1 82 ? -8.318 1.540 21.190 1.00 96.62 82 ALA A O 1
ATOM 603 N N . GLN A 1 83 ? -7.759 3.229 19.811 1.00 97.25 83 GLN A N 1
ATOM 604 C CA . GLN A 1 83 ? -9.075 3.858 19.816 1.00 97.25 83 GLN A CA 1
ATOM 605 C C . GLN A 1 83 ? -10.076 3.040 18.993 1.00 97.25 83 GLN A C 1
ATOM 607 O O . GLN A 1 83 ? -11.158 2.750 19.492 1.00 97.25 83 GLN A O 1
ATOM 612 N N . LEU A 1 84 ? -9.692 2.578 17.796 1.00 94.38 84 LEU A N 1
ATOM 613 C CA . LEU A 1 84 ? -10.544 1.732 16.944 1.00 94.38 84 LEU A CA 1
ATOM 614 C C . LEU A 1 84 ? -10.995 0.452 17.669 1.00 94.38 84 LEU A C 1
ATOM 616 O O . LEU A 1 84 ? -12.168 0.074 17.623 1.00 94.38 84 LEU A O 1
ATOM 620 N N . VAL A 1 85 ? -10.070 -0.193 18.387 1.00 95.31 85 VAL A N 1
ATOM 621 C CA . VAL A 1 85 ? -10.348 -1.396 19.186 1.00 95.31 85 VAL A CA 1
ATOM 622 C C . VAL A 1 85 ? -11.258 -1.077 20.369 1.00 95.31 85 VAL A C 1
ATOM 624 O O . VAL A 1 85 ? -12.217 -1.806 20.625 1.00 95.31 85 VAL A O 1
ATOM 627 N N . LYS A 1 86 ? -10.997 0.030 21.075 1.00 95.81 86 LYS A N 1
ATOM 628 C CA . LYS A 1 86 ? -11.815 0.479 22.209 1.00 95.81 86 LYS A CA 1
ATOM 629 C C . LYS A 1 86 ? -13.253 0.797 21.793 1.00 95.81 86 LYS A C 1
ATOM 631 O O . LYS A 1 86 ? -14.183 0.472 22.525 1.00 95.81 86 LYS A O 1
ATOM 636 N N . GLU A 1 87 ? -13.432 1.405 20.627 1.00 93.00 87 GLU A N 1
ATOM 637 C CA . GLU A 1 87 ? -14.741 1.721 20.046 1.00 93.00 87 GLU A CA 1
ATOM 638 C C . GLU A 1 87 ? -15.431 0.501 19.415 1.00 93.00 87 GLU A C 1
ATOM 640 O O . GLU A 1 87 ? -16.584 0.591 18.997 1.00 93.00 87 GLU A O 1
ATOM 645 N N . ASN A 1 88 ? -14.761 -0.658 19.389 1.00 85.81 88 ASN A N 1
ATOM 646 C CA . ASN A 1 88 ? -15.281 -1.918 18.861 1.00 85.81 88 ASN A CA 1
ATOM 647 C C . ASN A 1 88 ? -15.808 -1.783 17.422 1.00 85.81 88 ASN A C 1
ATOM 649 O O . ASN A 1 88 ? -16.878 -2.306 17.075 1.00 85.81 88 ASN A O 1
ATOM 653 N N . THR A 1 89 ? -15.056 -1.053 16.591 1.00 86.88 89 THR A N 1
ATOM 654 C CA . THR A 1 89 ? -15.419 -0.813 15.192 1.00 86.88 89 THR A CA 1
ATOM 655 C C . THR A 1 89 ? -15.549 -2.129 14.417 1.00 86.88 89 THR A C 1
ATOM 657 O O . THR A 1 89 ? -14.991 -3.167 14.789 1.00 86.88 89 THR A O 1
ATOM 660 N N . ARG A 1 90 ? -16.288 -2.107 13.299 1.00 92.94 90 ARG A N 1
ATOM 661 C CA . ARG A 1 90 ? -16.456 -3.289 12.436 1.00 92.94 90 ARG A CA 1
ATOM 662 C C . ARG A 1 90 ? -15.105 -3.858 11.991 1.00 92.94 90 ARG A C 1
ATOM 664 O O . ARG A 1 90 ? -14.902 -5.064 12.095 1.00 92.94 90 ARG A O 1
ATOM 671 N N . ILE A 1 91 ? -14.193 -2.994 11.545 1.00 91.81 91 ILE A N 1
ATOM 672 C CA . ILE A 1 91 ? -12.860 -3.389 11.072 1.00 91.81 91 ILE A CA 1
ATOM 673 C C . ILE A 1 91 ? -12.004 -3.986 12.197 1.00 91.81 91 ILE A C 1
ATOM 675 O O . ILE A 1 91 ? -11.292 -4.956 11.965 1.00 91.81 91 ILE A O 1
ATOM 679 N N . SER A 1 92 ? -12.150 -3.523 13.444 1.00 92.12 92 SER A N 1
ATOM 680 C CA . SER A 1 92 ? -11.455 -4.125 14.592 1.00 92.12 92 SER A CA 1
ATOM 681 C C . SER A 1 92 ? -11.872 -5.575 14.840 1.00 92.12 92 SER A C 1
ATOM 683 O O . SER A 1 92 ? -11.030 -6.405 15.180 1.00 92.12 92 SER A O 1
ATOM 685 N N . LYS A 1 93 ? -13.150 -5.908 14.616 1.00 92.12 93 LYS A N 1
ATOM 686 C CA . LYS A 1 93 ? -13.642 -7.291 14.719 1.00 92.12 93 LYS A CA 1
ATOM 687 C C . LYS A 1 93 ? -13.104 -8.174 13.598 1.00 92.12 93 LYS A C 1
ATOM 689 O O . LYS A 1 93 ? -12.687 -9.293 13.881 1.00 92.12 93 LYS A O 1
ATOM 694 N N . ILE A 1 94 ? -13.109 -7.665 12.364 1.00 94.50 94 ILE A N 1
ATOM 695 C CA . ILE A 1 94 ? -12.608 -8.371 11.172 1.00 94.50 94 ILE A CA 1
ATOM 696 C C . ILE A 1 94 ? -11.121 -8.701 11.341 1.00 94.50 94 ILE A C 1
ATOM 698 O O . ILE A 1 94 ? -10.718 -9.843 11.166 1.00 94.50 94 ILE A O 1
ATOM 702 N N . TYR A 1 95 ? -10.326 -7.722 11.768 1.00 95.38 95 TYR A N 1
ATOM 703 C CA . TYR A 1 95 ? -8.875 -7.854 11.910 1.00 95.38 95 TYR A CA 1
ATOM 704 C C . TYR A 1 95 ? -8.424 -8.325 13.300 1.00 95.38 95 TYR A C 1
ATOM 706 O O . TYR A 1 95 ? -7.249 -8.218 13.655 1.00 95.38 95 TYR A O 1
ATOM 714 N N . HIS A 1 96 ? -9.350 -8.838 14.117 1.00 95.62 96 HIS A N 1
ATOM 715 C CA . HIS A 1 96 ? -9.075 -9.385 15.449 1.00 95.62 96 HIS A CA 1
ATOM 716 C C . HIS A 1 96 ? -8.203 -8.474 16.332 1.00 95.62 96 HIS A C 1
ATOM 718 O O . HIS A 1 96 ? -7.305 -8.940 17.038 1.00 95.62 96 HIS A O 1
ATOM 724 N N . ASN A 1 97 ? -8.478 -7.167 16.294 1.00 95.31 97 ASN A N 1
ATOM 725 C CA . ASN A 1 97 ? -7.789 -6.124 17.055 1.00 95.31 97 ASN A CA 1
ATOM 726 C C . ASN A 1 97 ? -6.267 -6.023 16.822 1.00 95.31 97 ASN A C 1
ATOM 728 O O . ASN A 1 97 ? -5.570 -5.436 17.651 1.00 95.31 97 ASN A O 1
ATOM 732 N N . ARG A 1 98 ? -5.729 -6.569 15.724 1.00 95.94 98 ARG A N 1
ATOM 733 C CA . ARG A 1 98 ? -4.309 -6.430 15.361 1.00 95.94 98 ARG A CA 1
ATOM 734 C C . ARG A 1 98 ? -4.179 -5.606 14.098 1.00 95.94 98 ARG A C 1
ATOM 736 O O . ARG A 1 98 ? -4.896 -5.878 13.146 1.00 95.94 98 ARG A O 1
ATOM 743 N N . SER A 1 99 ? -3.266 -4.636 14.102 1.00 95.94 99 SER A N 1
ATOM 744 C CA . SER A 1 99 ? -2.912 -3.838 12.918 1.00 95.94 99 SER A CA 1
ATOM 745 C C . SER A 1 99 ? -4.142 -3.427 12.095 1.00 95.94 99 SER A C 1
ATOM 747 O O . SER A 1 99 ? -4.245 -3.744 10.914 1.00 95.94 99 SER A O 1
ATOM 749 N N . VAL A 1 100 ? -5.155 -2.877 12.775 1.00 9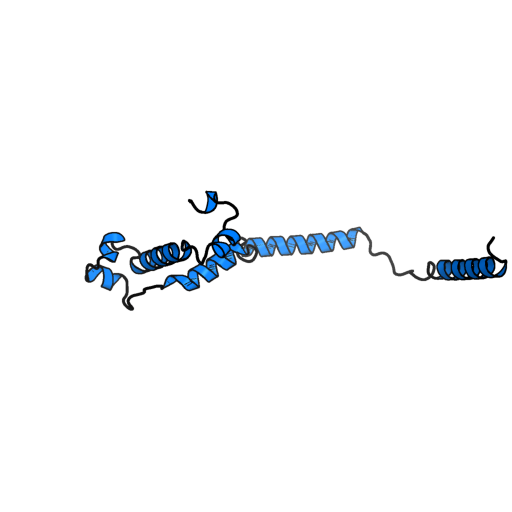6.75 100 VAL A N 1
ATOM 750 C CA . VAL A 1 100 ? -6.515 -2.736 12.229 1.00 96.75 100 VAL A CA 1
ATOM 751 C C . VAL A 1 100 ? -6.520 -1.745 11.071 1.00 96.75 100 VAL A C 1
ATOM 753 O O . VAL A 1 100 ? -7.085 -2.045 10.023 1.00 96.75 100 VAL A O 1
ATOM 756 N N . ALA A 1 101 ? -5.889 -0.586 11.260 1.00 96.00 101 ALA A N 1
ATOM 757 C CA . ALA A 1 101 ? -5.738 0.423 10.223 1.00 96.00 101 ALA A CA 1
ATOM 758 C C . ALA A 1 101 ? -4.861 -0.092 9.074 1.00 96.00 101 ALA A C 1
ATOM 760 O O . ALA A 1 101 ? -5.267 -0.018 7.925 1.00 96.00 101 ALA A O 1
ATOM 761 N N . GLU A 1 102 ? -3.716 -0.702 9.380 1.00 97.00 102 GLU A N 1
ATOM 762 C CA . GLU A 1 102 ? -2.749 -1.151 8.376 1.00 97.00 102 GLU A CA 1
ATOM 763 C C . GLU A 1 102 ? -3.318 -2.268 7.486 1.00 97.00 102 GLU A C 1
ATOM 765 O O . GLU A 1 102 ? -3.128 -2.257 6.272 1.00 97.00 102 GLU A O 1
ATOM 770 N N . GLN A 1 103 ? -4.064 -3.218 8.062 1.00 97.00 103 GLN A N 1
ATOM 771 C CA . GLN A 1 103 ? -4.751 -4.251 7.279 1.00 97.00 103 GLN A CA 1
ATOM 772 C C . GLN A 1 103 ? -5.885 -3.667 6.434 1.00 97.00 103 GLN A C 1
ATOM 774 O O . GLN A 1 103 ? -6.059 -4.087 5.293 1.00 97.00 103 GLN A O 1
ATOM 779 N N . ASN A 1 104 ? -6.629 -2.683 6.954 1.00 96.38 104 ASN A N 1
ATOM 780 C CA . ASN A 1 104 ? -7.646 -1.978 6.175 1.00 96.38 104 ASN A CA 1
ATOM 781 C C . ASN A 1 104 ? -7.027 -1.287 4.956 1.00 96.38 104 ASN A C 1
ATOM 783 O O . ASN A 1 104 ? -7.512 -1.482 3.843 1.00 96.38 104 ASN A O 1
ATOM 787 N N . SER A 1 105 ? -5.924 -0.561 5.162 1.00 97.44 105 SER A N 1
ATOM 788 C CA . SER A 1 105 ? -5.183 0.101 4.093 1.00 97.44 105 SER A CA 1
ATOM 789 C C . SER A 1 105 ? -4.756 -0.888 3.005 1.00 97.44 105 SER A C 1
ATOM 791 O O . SER A 1 105 ? -4.987 -0.655 1.820 1.00 97.44 105 SER A O 1
ATOM 793 N N . LEU A 1 106 ? -4.175 -2.027 3.401 1.00 96.25 106 LEU A N 1
ATOM 794 C CA . LEU A 1 106 ? -3.711 -3.051 2.462 1.00 96.25 106 LEU A CA 1
ATOM 795 C C . LEU A 1 106 ? -4.851 -3.687 1.664 1.00 96.25 106 LEU A C 1
ATOM 797 O O . LEU A 1 106 ? -4.728 -3.815 0.449 1.00 96.25 106 LEU A O 1
ATOM 801 N N . VAL A 1 107 ? -5.951 -4.066 2.319 1.00 95.62 107 VAL A N 1
ATOM 802 C CA . VAL A 1 107 ? -7.099 -4.691 1.642 1.00 95.62 107 VAL A CA 1
ATOM 803 C C . VAL A 1 107 ? -7.717 -3.730 0.631 1.00 95.62 107 VAL A C 1
ATOM 805 O O . VAL A 1 107 ? -7.915 -4.103 -0.519 1.00 95.62 107 VAL A O 1
ATOM 808 N N . LEU A 1 108 ? -7.946 -2.472 1.016 1.00 96.25 108 LEU A N 1
ATOM 809 C CA . LEU A 1 108 ? -8.513 -1.471 0.110 1.00 96.25 108 LEU A CA 1
ATOM 810 C C . LEU A 1 108 ? -7.597 -1.182 -1.081 1.00 96.25 108 LEU A C 1
ATOM 812 O O . LEU A 1 108 ? -8.066 -1.060 -2.212 1.00 96.25 108 LEU A O 1
ATOM 816 N N . ALA A 1 109 ? -6.291 -1.072 -0.835 1.00 96.38 109 ALA A N 1
ATOM 817 C CA . ALA A 1 109 ? -5.315 -0.876 -1.896 1.00 96.38 109 ALA A CA 1
ATOM 818 C C . ALA A 1 109 ? -5.259 -2.072 -2.853 1.00 96.38 109 ALA A C 1
ATOM 820 O O . ALA A 1 109 ? -5.160 -1.870 -4.061 1.00 96.38 109 ALA A O 1
ATOM 821 N N . TRP A 1 110 ? -5.355 -3.298 -2.333 1.00 94.94 110 TRP A N 1
ATOM 822 C CA . TRP A 1 110 ? -5.394 -4.514 -3.143 1.00 94.94 110 TRP A CA 1
ATOM 823 C C . TRP A 1 110 ? -6.665 -4.600 -3.991 1.00 94.94 110 TRP A C 1
ATOM 825 O O . TRP A 1 110 ? -6.581 -4.845 -5.193 1.00 94.94 110 TRP A O 1
ATOM 835 N N . ASP A 1 111 ? -7.825 -4.310 -3.400 1.00 95.50 111 ASP A N 1
ATOM 836 C CA . ASP A 1 111 ? -9.103 -4.276 -4.113 1.00 95.50 111 ASP A CA 1
ATOM 837 C C . ASP A 1 111 ? -9.066 -3.255 -5.261 1.00 95.50 111 ASP A C 1
ATOM 839 O O . ASP A 1 111 ? -9.471 -3.563 -6.383 1.00 95.50 111 ASP A O 1
ATOM 843 N N . MET A 1 112 ? -8.512 -2.059 -5.017 1.00 95.12 112 MET A N 1
ATOM 844 C CA . MET A 1 112 ? -8.299 -1.050 -6.062 1.00 95.12 112 MET A CA 1
ATOM 845 C C . MET A 1 112 ? -7.307 -1.524 -7.124 1.00 95.12 112 MET A C 1
ATOM 847 O O . MET A 1 112 ? -7.559 -1.361 -8.315 1.00 95.12 112 MET A O 1
ATOM 851 N N . PHE A 1 113 ? -6.198 -2.138 -6.714 1.00 93.38 113 PHE A N 1
ATOM 852 C CA . PHE A 1 113 ? -5.179 -2.656 -7.623 1.00 93.38 113 PHE A CA 1
ATOM 853 C C . PHE A 1 113 ? -5.716 -3.741 -8.564 1.00 93.38 113 PHE A C 1
ATOM 855 O O . PHE A 1 113 ? -5.191 -3.882 -9.667 1.00 93.38 113 PHE A O 1
ATOM 862 N N . MET A 1 114 ? -6.767 -4.470 -8.176 1.00 92.88 114 MET A N 1
ATOM 863 C CA . MET A 1 114 ? -7.406 -5.508 -8.994 1.00 92.88 114 MET A CA 1
ATOM 864 C C . MET A 1 114 ? -8.430 -4.989 -10.009 1.00 92.88 114 MET A C 1
ATOM 866 O O . MET A 1 114 ? -8.850 -5.749 -10.881 1.00 92.88 114 MET A O 1
ATOM 870 N N . MET A 1 115 ? -8.790 -3.706 -9.969 1.00 95.69 115 MET A N 1
ATOM 871 C CA . MET A 1 115 ? -9.721 -3.114 -10.936 1.00 95.69 115 MET A CA 1
ATOM 872 C C . MET A 1 115 ? -9.143 -3.105 -12.364 1.00 95.69 115 MET A C 1
ATOM 874 O O . MET A 1 115 ? -7.925 -3.022 -12.553 1.00 95.69 115 MET A O 1
ATOM 878 N N . ASP A 1 116 ? -9.992 -3.196 -13.390 1.00 95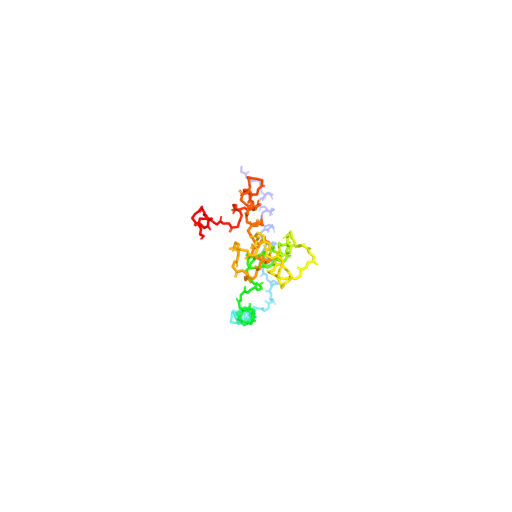.44 116 ASP A N 1
ATOM 879 C CA . ASP A 1 116 ? -9.572 -3.320 -14.798 1.00 95.44 116 ASP A CA 1
ATOM 880 C C . ASP A 1 116 ? -8.699 -2.146 -15.276 1.00 95.44 116 ASP A C 1
ATOM 882 O O . ASP A 1 116 ? -7.803 -2.328 -16.099 1.00 95.44 116 ASP A O 1
ATOM 886 N N . GLU A 1 117 ? -8.885 -0.959 -14.699 1.00 97.06 117 GLU A N 1
ATOM 887 C CA . GLU A 1 117 ? -8.119 0.257 -14.984 1.00 97.06 117 GLU A CA 1
ATOM 888 C C . GLU A 1 117 ? -6.617 0.113 -14.692 1.00 97.06 117 GLU A C 1
ATOM 890 O O . GLU A 1 117 ? -5.809 0.861 -15.243 1.00 97.06 117 GLU A O 1
ATOM 895 N N . TYR A 1 118 ? -6.230 -0.857 -13.859 1.00 94.44 118 TYR A N 1
ATOM 896 C CA . TYR A 1 118 ? -4.836 -1.140 -13.511 1.00 94.44 118 TYR A CA 1
ATOM 897 C C . TYR A 1 118 ? -4.287 -2.415 -14.1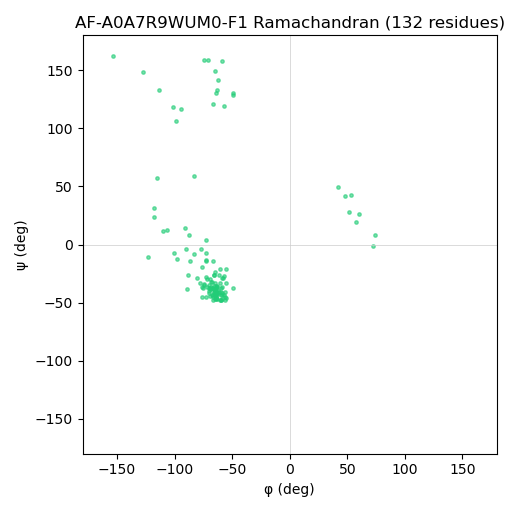71 1.00 94.44 118 TYR A C 1
ATOM 899 O O . TYR A 1 118 ? -3.209 -2.876 -13.793 1.00 94.44 118 TYR A O 1
ATOM 907 N N . ALA A 1 119 ? -4.979 -2.989 -15.163 1.00 92.50 119 ALA A N 1
ATOM 908 C CA . ALA A 1 119 ? -4.542 -4.216 -15.836 1.00 92.50 119 ALA A CA 1
ATOM 909 C C . ALA A 1 119 ? -3.133 -4.098 -16.447 1.00 92.50 119 ALA A C 1
ATOM 911 O O . ALA A 1 119 ? -2.317 -5.007 -16.286 1.00 92.50 119 ALA A O 1
ATOM 912 N N . ASP A 1 120 ? -2.812 -2.958 -17.064 1.00 93.25 120 ASP A N 1
ATOM 913 C CA . ASP A 1 120 ? -1.484 -2.706 -17.637 1.00 93.25 120 ASP A CA 1
ATOM 914 C C . ASP A 1 120 ? -0.401 -2.653 -16.552 1.00 93.25 120 ASP A C 1
ATOM 916 O O . ASP A 1 120 ? 0.690 -3.194 -16.734 1.00 93.25 120 ASP A O 1
ATOM 920 N N . LEU A 1 121 ? -0.709 -2.062 -15.391 1.00 92.19 121 LEU A N 1
ATOM 921 C CA . LEU A 1 121 ? 0.211 -2.017 -14.254 1.00 92.19 121 LEU A CA 1
ATOM 922 C C . LEU A 1 121 ? 0.466 -3.430 -13.711 1.00 92.19 121 LEU A C 1
ATOM 924 O O . LEU A 1 121 ? 1.620 -3.798 -13.499 1.00 92.19 121 LEU A O 1
ATOM 928 N N . ARG A 1 122 ? -0.587 -4.246 -13.558 1.00 92.06 122 ARG A N 1
ATOM 929 C CA . ARG A 1 122 ? -0.463 -5.659 -13.161 1.00 92.06 122 ARG A CA 1
ATOM 930 C C . ARG A 1 122 ? 0.373 -6.452 -14.161 1.00 92.06 122 ARG A C 1
ATOM 932 O O . ARG A 1 122 ? 1.264 -7.180 -13.746 1.00 92.06 122 ARG A O 1
ATOM 939 N N . SER A 1 123 ? 0.156 -6.254 -15.462 1.00 89.75 123 SER A N 1
ATOM 940 C CA . SER A 1 123 ? 0.946 -6.915 -16.508 1.00 89.75 123 SER A CA 1
ATOM 941 C C . SER A 1 123 ? 2.418 -6.488 -16.523 1.00 89.75 123 SER A C 1
ATOM 943 O O . SER A 1 123 ? 3.254 -7.246 -17.007 1.00 89.75 123 SER A O 1
ATOM 945 N N . CYS A 1 124 ? 2.745 -5.283 -16.047 1.00 89.56 124 CYS A N 1
ATOM 946 C CA . CYS A 1 124 ? 4.133 -4.834 -15.923 1.00 89.56 124 CYS A CA 1
ATOM 947 C C . CYS A 1 124 ? 4.840 -5.441 -14.703 1.00 89.56 124 CYS A C 1
ATOM 949 O O . CYS A 1 124 ? 6.052 -5.642 -14.742 1.00 89.56 124 CYS A O 1
ATOM 951 N N . ILE A 1 125 ? 4.100 -5.674 -13.615 1.00 89.25 125 ILE A N 1
ATOM 952 C CA . ILE A 1 125 ? 4.648 -6.126 -12.328 1.00 89.25 125 ILE A CA 1
ATOM 953 C C . ILE A 1 125 ? 4.702 -7.655 -12.249 1.00 89.25 125 ILE A C 1
ATOM 955 O O . ILE A 1 125 ? 5.659 -8.203 -11.708 1.00 89.25 125 ILE A O 1
ATOM 959 N N . CYS A 1 126 ? 3.692 -8.339 -12.784 1.00 83.75 126 CYS A N 1
ATOM 960 C CA . CYS A 1 126 ? 3.558 -9.789 -12.736 1.00 83.75 126 CYS A CA 1
ATOM 961 C C . CYS A 1 126 ? 3.979 -10.381 -14.083 1.00 83.75 126 CYS A C 1
ATOM 963 O O . CYS A 1 126 ? 3.369 -10.109 -15.117 1.00 83.75 126 CYS A O 1
ATOM 965 N N . GLY A 1 127 ? 5.023 -11.209 -14.079 1.00 76.81 127 GLY A N 1
ATOM 966 C CA . GLY A 1 127 ? 5.550 -11.859 -15.280 1.00 76.81 127 GLY A CA 1
ATOM 967 C C . GLY A 1 127 ? 4.654 -12.982 -15.807 1.00 76.81 127 GLY A C 1
ATOM 968 O O . GLY A 1 127 ? 4.839 -13.444 -16.934 1.00 76.81 127 GLY A O 1
ATOM 969 N N . SER A 1 128 ? 3.680 -13.431 -15.009 1.00 75.75 128 SER A N 1
ATOM 970 C CA . SER A 1 128 ? 2.667 -14.408 -15.409 1.00 75.75 128 SER A CA 1
ATOM 971 C C . SER A 1 128 ? 1.374 -14.252 -14.606 1.00 75.75 128 SER A C 1
ATOM 973 O O . SER A 1 128 ? 1.370 -13.670 -13.523 1.00 75.75 128 SER A O 1
ATOM 975 N N . PHE A 1 129 ? 0.281 -14.820 -15.119 1.00 66.38 129 PHE A N 1
ATOM 976 C CA . PHE A 1 129 ? -0.992 -14.889 -14.394 1.00 66.38 129 PHE A CA 1
ATOM 977 C C . PHE A 1 129 ? -0.879 -15.665 -13.073 1.00 66.38 129 PHE A C 1
ATOM 979 O O . PHE A 1 129 ? -1.508 -15.276 -12.097 1.00 66.38 129 PHE A O 1
ATOM 986 N N . ASP A 1 130 ? -0.027 -16.693 -13.008 1.00 72.44 130 ASP A N 1
ATOM 987 C CA . ASP A 1 130 ? 0.179 -17.495 -11.793 1.00 72.44 130 ASP A CA 1
ATOM 988 C C . ASP A 1 130 ? 0.805 -16.683 -10.646 1.00 72.44 130 ASP A C 1
ATOM 990 O O . ASP A 1 130 ? 0.650 -17.027 -9.477 1.00 72.44 130 ASP A O 1
ATOM 994 N N . GLU A 1 131 ? 1.518 -15.595 -10.957 1.00 73.38 131 GLU A N 1
ATOM 995 C CA . GLU A 1 131 ? 2.047 -14.679 -9.941 1.00 73.38 131 GLU A CA 1
ATOM 996 C C . GLU A 1 131 ? 0.972 -13.761 -9.354 1.00 73.38 131 GLU A C 1
ATOM 998 O O . GLU A 1 131 ? 1.172 -13.235 -8.261 1.00 73.38 131 GLU A O 1
ATOM 1003 N N . LEU A 1 132 ? -0.156 -13.589 -10.050 1.00 68.69 132 LEU A N 1
ATOM 1004 C CA . LEU A 1 132 ? -1.280 -12.770 -9.598 1.00 68.69 132 LEU A CA 1
ATOM 1005 C C . LEU A 1 132 ? -2.176 -13.500 -8.584 1.00 68.69 132 LEU A C 1
ATOM 1007 O O . LEU A 1 132 ? -2.787 -12.856 -7.738 1.00 68.69 132 LEU A O 1
ATOM 1011 N N . ASP A 1 133 ? -2.242 -14.830 -8.681 1.00 67.75 133 ASP A N 1
ATOM 1012 C CA . ASP A 1 133 ? -3.112 -15.712 -7.883 1.00 67.75 133 ASP A CA 1
ATOM 1013 C C . ASP A 1 133 ? -2.481 -16.167 -6.543 1.00 67.75 133 ASP A C 1
ATOM 1015 O O . ASP A 1 133 ? -3.024 -17.044 -5.864 1.00 67.75 133 ASP A O 1
ATOM 1019 N N . ARG A 1 134 ? -1.322 -15.611 -6.161 1.00 59.31 134 ARG A N 1
ATOM 1020 C CA . ARG A 1 134 ? -0.614 -15.926 -4.903 1.00 59.31 134 ARG A CA 1
ATOM 1021 C C . ARG A 1 134 ? -1.157 -15.155 -3.706 1.00 59.31 134 ARG A C 1
ATOM 1023 O O . ARG A 1 134 ? -1.217 -15.782 -2.623 1.00 59.31 134 ARG A O 1
#

Mean predicted aligned error: 16.2 Å

Nearest PDB structures (foldseek):
  6njh-assembly1_A  TM=9.652E-01  e=1.490E-02  Homo sapiens
  6ezu-assembly1_B  TM=9.521E-01  e=2.036E-02  Schistosoma mansoni
  5b25-assembly4_D  TM=8.613E-01  e=3.354E-02  Homo sapiens
  1tbf-assembly1_A  TM=8.209E-01  e=2.455E-02  Homo sapiens
  5w6e-assembly1_A  TM=7.906E-01  e=5.525E-02  Homo sapiens

Sequence (134 aa):
APTADELKMRKDAASVANETHKNSKLGTPSSHAFSSDVQAAQSIAATLHDHTYGITSDPLTHFACAFSALIHDVDHAGVPNAQLVKENTRISKIYHNRSVAEQNSLVLAWDMFMMDEYADLRSCICGSFDELDR

pLDDT: mean 76.72, std 19.1, range [41.12, 97.44]

Radius of gyration: 32.96 Å; Cα contacts (8 Å, |Δi|>4): 56; chains: 1; bounding box: 69×27×92 Å

Organism: NCBI:txid1486917

Solvent-accessible surface area (backbone atoms only — not comparable to full-atom values): 8035 Å² total; per-residue (Å²): 129,86,54,76,66,61,58,48,56,55,50,56,55,54,54,58,63,62,58,71,72,73,76,70,88,66,80,79,75,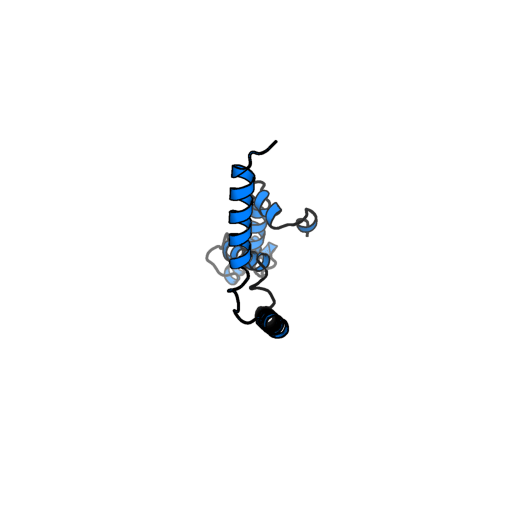56,73,67,59,63,51,48,53,53,50,50,52,51,48,53,52,50,54,58,36,61,79,45,76,42,47,89,75,34,70,64,55,48,49,51,53,54,50,46,68,72,36,52,64,45,89,58,83,86,65,57,57,72,53,45,43,73,69,63,36,73,59,22,64,76,43,70,64,46,64,34,56,52,52,49,6,50,52,55,48,49,59,57,56,68,37,77,94,32,48,70,58,48,59,72,74,34,95,45,72,76,65,73,77,110